Protein AF-A0A2S6T8U0-F1 (afdb_monomer_lite)

Structure (mmCIF, N/CA/C/O backbone):
data_AF-A0A2S6T8U0-F1
#
_entry.id   AF-A0A2S6T8U0-F1
#
loop_
_atom_site.group_PDB
_atom_site.id
_atom_site.type_symbol
_atom_site.label_atom_id
_at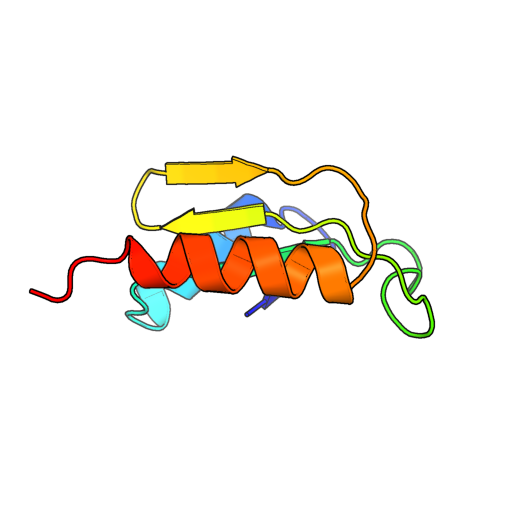om_site.label_alt_id
_atom_site.label_comp_id
_atom_site.label_asym_id
_atom_site.label_entity_id
_atom_site.label_seq_id
_atom_site.pdbx_PDB_ins_code
_atom_site.Cartn_x
_atom_site.Cartn_y
_atom_site.Cartn_z
_atom_site.occupancy
_atom_site.B_iso_or_equiv
_atom_site.auth_seq_id
_atom_site.auth_comp_id
_atom_site.auth_asym_id
_atom_site.auth_atom_id
_atom_site.pdbx_PDB_model_num
ATOM 1 N N . PHE A 1 1 ? -6.039 3.564 -1.140 1.00 94.88 1 PHE A N 1
ATOM 2 C CA . PHE A 1 1 ? -4.717 3.582 -1.807 1.00 94.88 1 PHE A CA 1
ATOM 3 C C . PHE A 1 1 ? -4.313 5.016 -2.117 1.00 94.88 1 PHE A C 1
ATOM 5 O O . PHE A 1 1 ? -5.191 5.862 -2.243 1.00 94.88 1 PHE A O 1
ATOM 12 N N . ALA A 1 2 ? -3.017 5.287 -2.240 1.00 95.56 2 ALA A N 1
ATOM 13 C CA . ALA A 1 2 ? -2.464 6.551 -2.710 1.00 95.56 2 ALA A CA 1
ATOM 14 C C . ALA A 1 2 ? -1.230 6.294 -3.579 1.00 95.56 2 ALA A C 1
ATOM 16 O O . ALA A 1 2 ? -0.458 5.375 -3.321 1.00 95.56 2 ALA A O 1
ATOM 17 N N . ALA A 1 3 ? -1.026 7.145 -4.575 1.00 94.12 3 ALA A N 1
ATOM 18 C CA . ALA A 1 3 ? 0.215 7.204 -5.322 1.00 94.12 3 ALA A CA 1
ATOM 19 C C . ALA A 1 3 ? 0.771 8.623 -5.194 1.00 94.12 3 ALA A C 1
ATOM 21 O O . ALA A 1 3 ? 0.029 9.596 -5.324 1.00 94.12 3 ALA A O 1
ATOM 22 N N . GLU A 1 4 ? 2.049 8.730 -4.854 1.00 94.75 4 GLU A N 1
ATOM 23 C CA . GLU A 1 4 ? 2.681 9.990 -4.455 1.00 94.75 4 GLU A CA 1
ATOM 24 C C . GLU A 1 4 ? 4.046 10.124 -5.118 1.00 94.75 4 GLU A C 1
ATOM 26 O O . GLU A 1 4 ? 4.742 9.129 -5.298 1.00 94.75 4 GLU A O 1
ATOM 31 N N . THR A 1 5 ? 4.467 11.341 -5.440 1.00 90.94 5 THR A N 1
ATOM 32 C CA . THR A 1 5 ? 5.781 11.601 -6.046 1.00 90.94 5 THR A CA 1
ATOM 33 C C . THR A 1 5 ? 6.817 11.928 -4.971 1.00 90.94 5 THR A C 1
ATOM 35 O O . THR A 1 5 ? 7.785 11.193 -4.769 1.00 90.94 5 THR A O 1
ATOM 38 N N . THR A 1 6 ? 6.585 12.989 -4.201 1.00 91.94 6 THR A N 1
ATOM 39 C CA . THR A 1 6 ? 7.448 13.441 -3.102 1.00 91.94 6 THR A CA 1
ATOM 40 C C . THR A 1 6 ? 6.756 13.246 -1.756 1.00 91.94 6 THR A C 1
ATOM 42 O O . THR A 1 6 ? 5.535 13.146 -1.685 1.00 91.94 6 THR A O 1
ATOM 45 N N . ASN A 1 7 ? 7.530 13.136 -0.668 1.00 93.81 7 ASN A N 1
ATOM 46 C CA . ASN A 1 7 ? 7.004 13.058 0.706 1.00 93.81 7 ASN A CA 1
ATOM 47 C C . ASN A 1 7 ? 5.867 12.031 0.916 1.00 93.81 7 ASN A C 1
ATOM 49 O O . ASN A 1 7 ? 4.990 12.222 1.757 1.00 93.81 7 ASN A O 1
ATOM 53 N N . HIS A 1 8 ? 5.903 10.927 0.162 1.00 94.12 8 HIS A N 1
ATOM 54 C CA . HIS A 1 8 ? 4.819 9.950 0.030 1.00 94.12 8 HIS A CA 1
ATOM 55 C C . HIS A 1 8 ? 4.213 9.462 1.355 1.00 94.12 8 HIS A C 1
ATOM 57 O O . HIS A 1 8 ? 2.994 9.370 1.464 1.00 94.12 8 HIS A O 1
ATOM 63 N N . ILE A 1 9 ? 5.025 9.215 2.390 1.00 95.81 9 ILE A N 1
ATOM 64 C CA . ILE A 1 9 ? 4.522 8.813 3.714 1.00 95.81 9 ILE A CA 1
ATOM 65 C C . ILE A 1 9 ? 3.718 9.937 4.382 1.00 95.81 9 ILE A C 1
ATOM 67 O O . ILE A 1 9 ? 2.633 9.687 4.904 1.00 95.81 9 ILE A O 1
ATOM 71 N N . ASN A 1 10 ? 4.213 11.176 4.350 1.00 96.56 10 ASN A N 1
ATOM 72 C CA . ASN A 1 10 ? 3.541 12.315 4.980 1.00 96.56 10 ASN A CA 1
ATOM 73 C C . ASN A 1 10 ? 2.237 12.659 4.253 1.00 96.56 10 ASN A C 1
ATOM 75 O O . ASN A 1 10 ? 1.209 12.869 4.898 1.00 96.56 10 ASN A O 1
ATOM 79 N N . ASN A 1 11 ? 2.253 12.659 2.920 1.00 96.81 11 ASN A N 1
ATOM 80 C CA . ASN A 1 11 ? 1.050 12.899 2.124 1.00 96.81 11 ASN A CA 1
ATOM 81 C C . ASN A 1 11 ? 0.007 11.794 2.339 1.00 96.81 11 ASN A C 1
ATOM 83 O O . ASN A 1 11 ? -1.176 12.088 2.520 1.00 96.81 11 ASN A O 1
ATOM 87 N N . ALA A 1 12 ? 0.438 10.531 2.409 1.00 97.12 12 ALA A N 1
ATOM 88 C CA . ALA A 1 12 ? -0.454 9.417 2.701 1.00 97.12 12 ALA A CA 1
ATOM 89 C C . ALA A 1 12 ? -1.065 9.511 4.107 1.00 97.12 12 ALA A C 1
ATOM 91 O O . ALA A 1 12 ? -2.269 9.310 4.242 1.00 97.12 12 ALA A O 1
ATOM 92 N N . LYS A 1 13 ? -0.297 9.895 5.139 1.00 96.44 13 LYS A N 1
ATOM 93 C CA . LYS A 1 13 ? -0.834 10.139 6.494 1.00 96.44 13 LYS A CA 1
ATOM 94 C C . LYS A 1 13 ? -1.896 11.245 6.508 1.00 96.44 13 LYS A C 1
ATOM 96 O O . LYS A 1 13 ? -2.949 11.064 7.114 1.00 96.44 13 LYS A O 1
ATOM 101 N N . LYS A 1 14 ? -1.670 12.352 5.789 1.00 96.62 14 LYS A N 1
ATOM 102 C CA . LYS A 1 14 ? -2.674 13.424 5.639 1.00 96.62 14 LYS A CA 1
ATOM 103 C C . LYS A 1 14 ? -3.949 12.915 4.958 1.00 96.62 14 LYS A C 1
ATOM 105 O O . LYS A 1 14 ? -5.047 13.217 5.416 1.00 96.62 14 LYS A O 1
ATOM 110 N N . LYS A 1 15 ? -3.814 12.121 3.887 1.00 96.88 15 LYS A N 1
ATOM 111 C CA . LYS A 1 15 ? -4.950 11.512 3.169 1.00 96.88 15 LYS A CA 1
ATOM 112 C C . LYS A 1 15 ? -5.709 10.498 4.024 1.00 96.88 15 LYS A C 1
ATOM 114 O O . LYS A 1 15 ? -6.930 10.478 3.962 1.00 96.88 15 LYS A O 1
ATOM 119 N N . LEU A 1 16 ? -5.009 9.699 4.831 1.00 96.75 16 LEU A N 1
ATOM 120 C CA . LEU A 1 16 ? -5.615 8.757 5.775 1.00 96.75 16 LEU A CA 1
ATOM 121 C C . LEU A 1 16 ? -6.584 9.481 6.720 1.00 96.75 16 LEU A C 1
ATOM 123 O O . LEU A 1 16 ? -7.748 9.101 6.815 1.00 96.75 16 LEU A O 1
ATOM 127 N N . GLN A 1 17 ? -6.113 10.563 7.348 1.00 95.81 17 GLN A N 1
ATOM 128 C CA . GLN A 1 17 ? -6.906 11.372 8.275 1.00 95.81 17 GLN A CA 1
ATOM 129 C C . GLN A 1 17 ? -8.050 12.109 7.567 1.00 95.81 17 GLN A C 1
ATOM 131 O O . GLN A 1 17 ? -9.194 12.035 8.010 1.00 95.81 17 GLN A O 1
ATOM 136 N N . SER A 1 18 ? -7.776 12.787 6.446 1.00 97.25 18 SER A N 1
ATOM 137 C CA . SER A 1 18 ? -8.792 13.595 5.755 1.00 97.25 18 SER A CA 1
ATOM 138 C C . SER A 1 18 ? -9.905 12.760 5.124 1.00 97.25 18 SER A C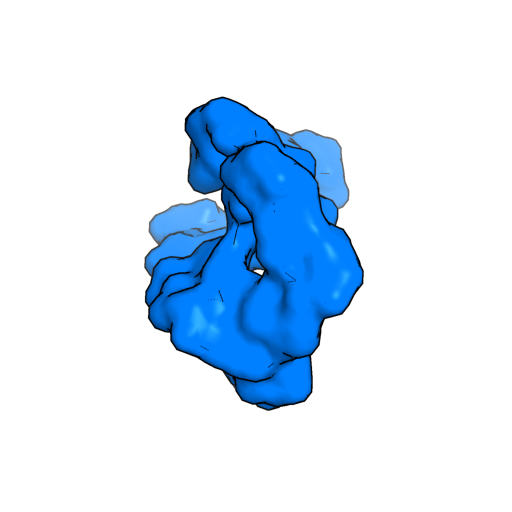 1
ATOM 140 O O . SER A 1 18 ? -11.046 13.214 5.043 1.00 97.25 18 SER A O 1
ATOM 142 N N . LYS A 1 19 ? -9.593 11.533 4.692 1.00 96.06 19 LYS A N 1
ATOM 143 C CA . LYS A 1 19 ? -10.567 10.583 4.141 1.00 96.06 19 LYS A CA 1
ATOM 144 C C . LYS A 1 19 ? -11.201 9.680 5.196 1.00 96.06 19 LYS A C 1
ATOM 146 O O . LYS A 1 19 ? -12.075 8.900 4.836 1.00 96.06 19 LYS A O 1
ATOM 151 N N . LYS A 1 20 ? -10.790 9.798 6.466 1.00 94.31 20 LYS A N 1
ATOM 152 C CA . LYS A 1 20 ? -11.284 8.981 7.586 1.00 94.31 20 LYS A CA 1
ATOM 153 C C . LYS A 1 20 ? -11.206 7.475 7.287 1.00 94.31 20 LYS A C 1
ATOM 155 O O . LYS A 1 20 ? -12.138 6.737 7.577 1.00 94.31 20 LYS A O 1
ATOM 160 N N . CYS A 1 21 ? -10.119 7.032 6.653 1.00 94.00 21 CYS A N 1
ATOM 161 C CA . CYS A 1 21 ? -9.913 5.615 6.348 1.00 94.00 21 CYS A CA 1
ATOM 162 C C . CYS A 1 21 ? -9.179 4.916 7.500 1.00 94.00 21 CYS A C 1
ATOM 164 O O . CYS A 1 21 ? -8.325 5.525 8.142 1.00 94.00 21 CYS A O 1
ATOM 166 N N . ASP A 1 22 ? -9.422 3.619 7.687 1.00 95.25 22 ASP A N 1
ATOM 167 C CA . ASP A 1 22 ?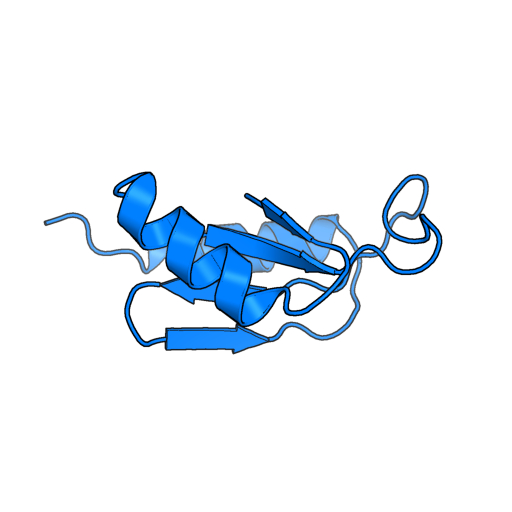 -8.695 2.811 8.677 1.00 95.25 22 ASP A CA 1
ATOM 168 C C . ASP A 1 22 ? -7.238 2.571 8.279 1.00 95.25 22 ASP A C 1
ATOM 170 O O . ASP A 1 22 ? -6.343 2.497 9.120 1.00 95.25 22 ASP A O 1
ATOM 174 N N . ALA A 1 23 ? -6.982 2.450 6.977 1.00 96.62 23 ALA A N 1
ATOM 175 C CA . ALA A 1 23 ? -5.647 2.264 6.447 1.00 96.62 23 ALA A CA 1
ATOM 176 C C . ALA A 1 23 ? -5.480 2.881 5.058 1.00 96.62 23 ALA A C 1
ATOM 178 O O . ALA A 1 23 ? -6.433 3.062 4.296 1.00 96.62 23 ALA A O 1
ATOM 179 N N . ILE A 1 24 ? -4.231 3.168 4.699 1.00 97.62 24 ILE A N 1
ATOM 180 C CA . ILE A 1 24 ? -3.857 3.625 3.368 1.00 97.62 24 ILE A CA 1
ATOM 181 C C . ILE A 1 24 ? -2.594 2.908 2.899 1.00 97.62 24 ILE A C 1
ATOM 183 O O . ILE A 1 24 ? -1.605 2.782 3.616 1.00 97.62 24 ILE A O 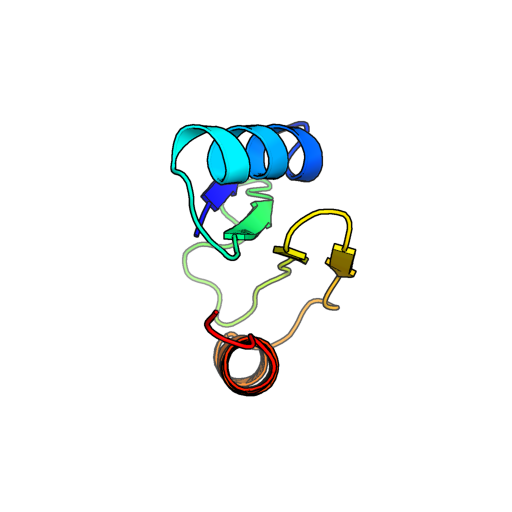1
ATOM 187 N N . ILE A 1 25 ? -2.647 2.427 1.663 1.00 97.75 25 ILE A N 1
ATOM 188 C CA . ILE A 1 25 ? -1.531 1.780 0.976 1.00 97.75 25 ILE A CA 1
ATOM 189 C C . ILE A 1 25 ? -0.944 2.799 0.016 1.00 97.75 25 ILE A C 1
ATOM 191 O O . ILE A 1 25 ? -1.681 3.297 -0.840 1.00 97.75 25 ILE A O 1
ATOM 195 N N . VAL A 1 26 ? 0.338 3.128 0.168 1.00 97.12 26 VAL A N 1
ATOM 196 C CA . VAL A 1 26 ? 1.011 4.141 -0.651 1.00 97.12 26 VAL A CA 1
ATOM 197 C C . VAL A 1 26 ? 2.174 3.555 -1.439 1.00 97.12 26 VAL A C 1
ATOM 199 O O . VAL A 1 26 ? 3.029 2.878 -0.875 1.00 97.12 26 VAL A O 1
ATOM 202 N N . ASN A 1 27 ? 2.233 3.845 -2.738 1.00 94.69 27 ASN A N 1
ATOM 203 C CA . ASN A 1 27 ? 3.427 3.658 -3.566 1.00 94.69 27 ASN A CA 1
ATOM 204 C C . ASN A 1 27 ? 4.021 5.014 -3.956 1.00 94.69 27 ASN A C 1
ATOM 206 O O . ASN A 1 27 ? 3.292 5.948 -4.301 1.00 94.69 27 ASN A O 1
ATOM 210 N N . LYS A 1 28 ? 5.355 5.104 -3.953 1.00 91.19 28 LYS A N 1
ATOM 211 C CA . LYS A 1 28 ? 6.069 6.249 -4.523 1.00 91.19 28 LYS A CA 1
ATOM 212 C C . LYS A 1 28 ? 6.192 6.068 -6.038 1.00 91.19 28 LYS A C 1
ATOM 214 O O . LYS A 1 28 ? 6.676 5.031 -6.492 1.00 91.19 28 LYS A O 1
ATOM 219 N N . ILE A 1 29 ? 5.745 7.046 -6.817 1.00 87.75 29 ILE A N 1
ATOM 220 C CA . ILE A 1 29 ? 5.925 7.081 -8.268 1.00 87.75 29 ILE A CA 1
ATOM 221 C C . ILE A 1 29 ? 7.275 7.741 -8.551 1.00 87.75 29 ILE A C 1
ATOM 223 O O . ILE A 1 29 ? 7.392 8.961 -8.509 1.00 87.75 29 ILE A O 1
ATOM 227 N N . ASP A 1 30 ? 8.278 6.925 -8.869 1.00 79.69 30 ASP A N 1
ATOM 228 C CA . ASP A 1 30 ? 9.549 7.389 -9.425 1.00 79.69 30 ASP A CA 1
ATOM 229 C C . ASP A 1 30 ? 9.574 7.073 -10.930 1.00 79.69 30 ASP A C 1
ATOM 231 O O . ASP A 1 30 ? 9.557 5.901 -11.320 1.00 79.69 30 ASP A O 1
ATOM 235 N N . ASN A 1 31 ? 9.592 8.108 -11.778 1.00 71.50 31 ASN A N 1
ATOM 236 C CA . ASN A 1 31 ? 9.709 8.007 -13.244 1.00 71.50 31 ASN A CA 1
ATOM 237 C C . ASN A 1 31 ? 8.759 6.970 -13.886 1.00 71.50 31 ASN A C 1
ATOM 239 O O . ASN A 1 31 ? 9.188 6.161 -14.705 1.00 71.50 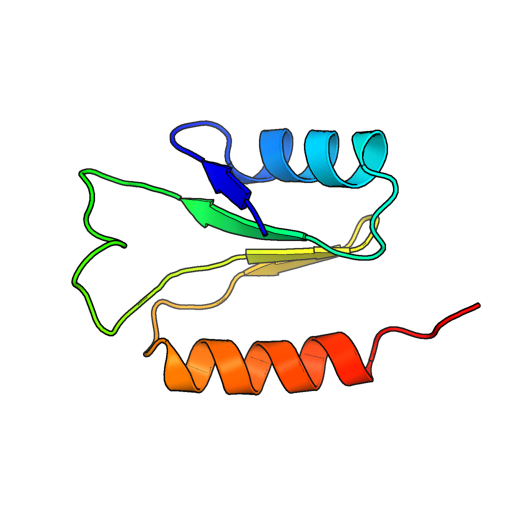31 ASN A O 1
ATOM 243 N N . ASN A 1 32 ? 7.486 6.938 -13.468 1.00 63.91 32 ASN A N 1
ATOM 244 C CA . ASN A 1 32 ? 6.443 6.004 -13.933 1.00 63.91 32 ASN A CA 1
ATOM 245 C C . ASN A 1 32 ? 6.734 4.497 -13.771 1.00 63.91 32 ASN A C 1
ATOM 247 O O . ASN A 1 32 ? 5.920 3.682 -14.196 1.00 63.91 32 ASN A O 1
ATOM 251 N N . LYS A 1 33 ? 7.803 4.090 -13.070 1.00 66.75 33 LYS A N 1
ATOM 252 C CA . LYS A 1 33 ? 8.232 2.676 -12.958 1.00 66.75 33 LYS A CA 1
ATOM 253 C C . LYS A 1 33 ? 7.261 1.743 -12.215 1.00 66.75 33 LYS A C 1
ATOM 255 O O . LYS A 1 33 ? 7.510 0.543 -12.141 1.00 66.75 33 LYS A O 1
ATOM 260 N N . VAL A 1 34 ? 6.189 2.277 -11.630 1.00 71.19 34 VAL A N 1
ATOM 261 C CA . VAL A 1 34 ? 5.134 1.493 -10.963 1.00 71.19 34 VAL A CA 1
ATOM 262 C C . VAL A 1 34 ? 4.057 1.039 -11.956 1.00 71.19 34 VAL A C 1
ATOM 264 O O . VAL A 1 34 ? 3.467 -0.032 -11.793 1.00 71.19 34 VAL A O 1
ATOM 267 N N . PHE A 1 35 ? 3.803 1.829 -12.999 1.00 75.75 35 PHE A N 1
ATOM 268 C CA . PHE A 1 35 ? 2.824 1.507 -14.032 1.00 75.75 35 PHE A CA 1
ATOM 269 C C . PHE A 1 35 ? 3.494 0.654 -15.118 1.00 75.75 35 PHE A C 1
ATOM 271 O O . PHE A 1 35 ? 4.651 0.872 -15.458 1.00 75.75 35 PHE A O 1
ATOM 278 N N . GLY A 1 36 ? 2.803 -0.382 -15.600 1.00 81.88 36 GLY A N 1
ATOM 279 C CA . GLY A 1 36 ? 3.348 -1.329 -16.587 1.00 81.88 36 GLY A CA 1
ATOM 280 C C . GLY A 1 36 ? 4.342 -2.375 -16.054 1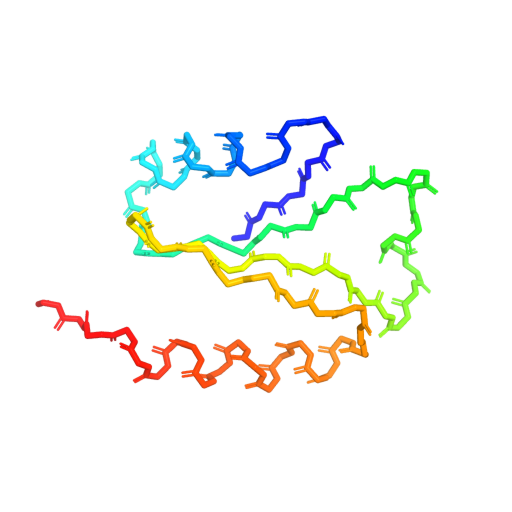.00 81.88 36 GLY A C 1
ATOM 281 O O . GLY A 1 36 ? 4.685 -3.292 -16.785 1.00 81.88 36 GLY A O 1
ATOM 282 N N . SER A 1 37 ? 4.781 -2.301 -14.790 1.00 87.81 37 SER A N 1
ATOM 283 C CA . SER A 1 37 ? 5.614 -3.345 -14.164 1.00 87.81 37 SER A CA 1
ATOM 284 C C . SER A 1 37 ? 4.775 -4.330 -13.354 1.00 87.81 37 SER A C 1
ATOM 286 O O . SER A 1 37 ? 3.860 -3.909 -12.653 1.00 87.81 37 SER A O 1
ATOM 288 N N . ASP A 1 38 ? 5.127 -5.615 -13.328 1.00 93.81 38 ASP A N 1
ATOM 289 C CA . ASP A 1 38 ? 4.512 -6.590 -12.408 1.00 93.81 38 ASP A CA 1
ATOM 290 C C . ASP A 1 38 ? 4.992 -6.468 -10.961 1.00 93.81 38 ASP A C 1
ATOM 292 O O . ASP A 1 38 ? 4.523 -7.195 -10.088 1.00 93.81 38 ASP A O 1
ATOM 296 N N . HIS A 1 39 ? 5.911 -5.544 -10.679 1.00 93.06 39 HIS A N 1
ATOM 297 C CA . HIS A 1 39 ? 6.479 -5.335 -9.354 1.00 93.06 39 HIS A CA 1
ATOM 298 C C . HIS A 1 39 ? 6.082 -3.981 -8.778 1.00 93.06 39 HIS A C 1
ATOM 300 O O . HIS A 1 39 ? 5.957 -2.990 -9.493 1.00 93.06 39 HIS A O 1
ATOM 306 N N . ASN A 1 40 ? 5.940 -3.921 -7.456 1.00 93.94 40 ASN A N 1
ATOM 307 C CA . ASN A 1 40 ? 5.656 -2.685 -6.741 1.00 93.94 40 ASN A CA 1
ATOM 308 C C . ASN A 1 40 ? 6.437 -2.628 -5.419 1.00 93.94 40 ASN A C 1
ATOM 310 O O . ASN A 1 40 ? 6.829 -3.656 -4.861 1.00 93.94 40 ASN A O 1
ATOM 314 N N . LYS A 1 41 ? 6.673 -1.413 -4.926 1.00 94.25 41 LYS A N 1
ATOM 315 C CA . LYS A 1 41 ? 7.198 -1.130 -3.590 1.00 94.25 41 LYS A CA 1
ATOM 316 C C . LYS A 1 41 ? 6.197 -0.206 -2.903 1.00 94.25 41 LYS A C 1
ATOM 318 O O . LYS A 1 41 ? 6.024 0.938 -3.316 1.00 94.25 41 LYS A O 1
ATOM 323 N N . VAL A 1 42 ? 5.535 -0.726 -1.876 1.00 96.25 42 VAL A N 1
ATOM 324 C CA . VAL A 1 42 ? 4.453 -0.044 -1.160 1.00 96.25 42 VAL A CA 1
ATOM 325 C C . VAL A 1 42 ? 4.748 0.034 0.331 1.00 96.25 42 VAL A C 1
ATOM 327 O O . VAL A 1 42 ? 5.473 -0.798 0.881 1.00 96.25 42 VAL A O 1
ATOM 330 N N . SER A 1 43 ? 4.120 1.002 0.985 1.00 97.56 43 SER A N 1
ATOM 331 C CA . SER A 1 43 ? 4.030 1.077 2.438 1.00 97.56 43 SER A CA 1
ATOM 332 C C . SER A 1 43 ? 2.569 0.996 2.863 1.00 97.56 43 SER A C 1
ATOM 334 O O . SER A 1 43 ? 1.705 1.642 2.264 1.00 97.56 43 SER A O 1
ATOM 336 N N . PHE A 1 44 ? 2.287 0.198 3.888 1.00 97.69 44 PHE A N 1
ATOM 337 C CA . PHE A 1 44 ? 0.967 0.104 4.505 1.00 97.69 44 PHE A CA 1
ATOM 338 C C . PHE A 1 44 ? 0.948 0.994 5.738 1.00 97.69 44 PHE A C 1
ATOM 340 O O . PHE A 1 44 ? 1.853 0.917 6.568 1.00 97.69 44 PHE A O 1
ATOM 347 N N . ILE A 1 45 ? -0.059 1.852 5.852 1.00 97.00 45 ILE A N 1
ATOM 348 C CA . ILE A 1 45 ? -0.158 2.836 6.928 1.00 97.00 45 ILE A CA 1
ATOM 349 C C . ILE A 1 45 ? -1.513 2.674 7.612 1.00 97.00 45 ILE A C 1
ATOM 351 O O . ILE A 1 45 ? -2.540 2.689 6.938 1.00 97.00 45 ILE A O 1
ATOM 355 N N . LYS A 1 46 ? -1.506 2.553 8.942 1.00 94.62 46 LYS A N 1
ATOM 356 C CA . LYS A 1 46 ? -2.691 2.548 9.817 1.00 94.62 46 LYS A CA 1
ATOM 357 C C . LYS A 1 46 ? -2.360 3.349 11.068 1.00 94.62 46 LYS A C 1
ATOM 359 O O . LYS A 1 46 ? -1.415 2.991 11.764 1.00 94.62 46 LYS A O 1
ATOM 364 N N . ASN A 1 47 ? -3.146 4.368 11.409 1.00 87.19 47 ASN A N 1
ATOM 365 C CA . ASN A 1 47 ? -2.910 5.221 12.583 1.00 87.19 47 ASN A CA 1
ATOM 366 C C . ASN A 1 47 ? -1.431 5.674 12.671 1.00 87.19 47 ASN A C 1
ATOM 368 O O . ASN A 1 47 ? -0.921 6.312 11.750 1.00 87.19 47 ASN A O 1
ATOM 372 N N . ASN A 1 48 ? -0.727 5.294 13.745 1.00 86.88 48 ASN A N 1
ATOM 373 C CA . ASN A 1 48 ? 0.694 5.590 13.968 1.00 86.88 48 ASN A CA 1
ATOM 374 C C . ASN A 1 48 ? 1.650 4.493 13.457 1.00 86.88 48 ASN A C 1
ATOM 376 O O . ASN A 1 48 ? 2.861 4.598 13.639 1.00 86.88 48 ASN A O 1
ATOM 380 N N . TYR A 1 49 ? 1.129 3.454 12.806 1.00 92.88 49 TYR A N 1
ATOM 381 C CA . TYR A 1 49 ? 1.891 2.326 12.285 1.00 92.88 49 TYR A CA 1
ATOM 382 C C . TYR A 1 49 ? 2.176 2.470 10.785 1.00 92.88 49 TYR A C 1
ATOM 384 O O . TYR A 1 49 ? 1.297 2.825 9.994 1.00 92.88 49 TYR A O 1
ATOM 392 N N . VAL A 1 50 ? 3.413 2.148 10.394 1.00 96.62 50 VAL A N 1
ATOM 393 C CA . VAL A 1 50 ? 3.869 2.101 8.999 1.00 96.62 50 VAL A CA 1
ATOM 394 C C . VAL A 1 50 ? 4.646 0.803 8.767 1.00 96.62 50 VAL A C 1
ATOM 396 O O . VAL A 1 50 ? 5.709 0.605 9.353 1.00 96.62 50 VAL A O 1
ATOM 399 N N . LYS A 1 51 ? 4.153 -0.058 7.871 1.00 96.62 51 LYS A N 1
ATOM 400 C CA . LYS A 1 51 ? 4.861 -1.248 7.372 1.00 96.62 51 LYS A CA 1
ATOM 401 C C . LYS A 1 51 ? 5.429 -0.952 5.994 1.00 96.62 51 LYS A C 1
ATOM 403 O O . LYS A 1 51 ? 4.674 -0.768 5.044 1.00 96.62 51 LYS A O 1
ATOM 408 N N . ASN A 1 52 ? 6.749 -0.934 5.861 1.00 97.00 52 ASN A N 1
ATOM 409 C CA . ASN A 1 52 ? 7.400 -0.797 4.559 1.00 97.00 52 ASN A CA 1
ATOM 410 C C . ASN A 1 52 ? 7.623 -2.181 3.948 1.00 97.00 52 ASN A C 1
ATOM 412 O O . ASN A 1 52 ? 8.311 -3.008 4.548 1.00 97.00 52 ASN A O 1
ATOM 416 N N . LEU A 1 53 ? 7.084 -2.432 2.754 1.00 96.62 53 LEU A N 1
ATOM 417 C CA . LEU A 1 53 ? 7.381 -3.659 2.020 1.00 96.62 53 LEU A CA 1
ATOM 418 C C . LEU A 1 53 ? 8.626 -3.480 1.146 1.00 96.62 53 LEU A C 1
ATOM 420 O O . LEU A 1 53 ? 8.884 -2.413 0.576 1.00 96.62 53 LEU A O 1
ATOM 424 N N . LYS A 1 54 ? 9.401 -4.559 1.008 1.00 95.56 54 LYS A N 1
ATOM 425 C CA . LYS A 1 54 ? 10.423 -4.657 -0.042 1.00 95.56 54 LYS A CA 1
ATOM 426 C C . LYS A 1 54 ? 9.734 -4.665 -1.412 1.00 95.56 54 LYS A C 1
ATOM 428 O O . LYS A 1 54 ? 8.564 -5.025 -1.521 1.00 95.56 54 LYS A O 1
ATOM 433 N N . LYS A 1 55 ? 10.463 -4.280 -2.467 1.00 94.38 55 LYS A N 1
ATOM 434 C CA . LYS A 1 55 ? 9.957 -4.414 -3.840 1.00 94.38 55 LYS A CA 1
ATOM 435 C C . LYS A 1 55 ? 9.671 -5.894 -4.108 1.00 94.38 55 LYS A C 1
ATOM 437 O O . LYS A 1 55 ? 10.560 -6.721 -3.939 1.00 94.38 55 LYS A O 1
ATOM 442 N N . MET A 1 56 ? 8.450 -6.210 -4.513 1.00 96.00 56 MET A N 1
ATOM 443 C CA . MET A 1 56 ? 7.997 -7.576 -4.791 1.00 96.00 56 MET A CA 1
ATOM 444 C C . MET A 1 56 ? 6.934 -7.561 -5.891 1.00 96.00 56 MET A C 1
ATOM 446 O O . MET A 1 56 ? 6.522 -6.485 -6.332 1.00 96.00 56 MET A O 1
ATOM 450 N N . SER A 1 57 ? 6.501 -8.732 -6.360 1.00 96.62 57 SER A N 1
ATOM 451 C CA . SER A 1 57 ? 5.428 -8.817 -7.354 1.00 96.62 57 SER A CA 1
ATOM 452 C C . SER A 1 57 ? 4.119 -8.237 -6.808 1.00 96.62 57 SER A C 1
ATOM 454 O O . SER A 1 57 ? 3.840 -8.319 -5.610 1.00 96.62 57 SER A O 1
ATOM 456 N N . LYS A 1 58 ? 3.280 -7.679 -7.682 1.00 95.31 58 LYS A N 1
ATOM 457 C CA . LYS A 1 58 ? 1.935 -7.188 -7.343 1.00 95.31 58 LYS A CA 1
ATOM 458 C C . LYS A 1 58 ? 1.080 -8.282 -6.698 1.00 95.31 58 LYS A C 1
ATOM 460 O O . LYS A 1 58 ? 0.340 -7.993 -5.766 1.00 95.31 58 LYS A O 1
ATOM 465 N N . ALA A 1 59 ? 1.243 -9.533 -7.132 1.00 97.88 59 ALA A N 1
ATOM 466 C CA . ALA A 1 59 ? 0.591 -10.686 -6.515 1.00 97.88 59 ALA A CA 1
ATOM 467 C C . ALA A 1 59 ? 1.037 -10.895 -5.056 1.00 97.88 59 ALA A C 1
ATOM 469 O O . ALA A 1 59 ? 0.202 -11.123 -4.184 1.00 97.88 59 ALA A O 1
ATOM 470 N N . ASN A 1 60 ? 2.333 -10.763 -4.756 1.00 98.25 60 ASN A N 1
ATOM 471 C CA . ASN A 1 60 ? 2.826 -10.859 -3.380 1.00 98.25 60 ASN A CA 1
ATOM 472 C C . ASN A 1 60 ? 2.419 -9.643 -2.536 1.00 98.25 60 ASN A C 1
ATOM 474 O O . ASN A 1 60 ? 2.043 -9.818 -1.380 1.00 98.25 60 ASN A O 1
ATOM 478 N N . VAL A 1 61 ? 2.385 -8.437 -3.120 1.00 97.50 61 VAL A N 1
ATOM 479 C CA . VAL A 1 61 ? 1.800 -7.259 -2.455 1.00 97.50 61 VAL A CA 1
ATOM 480 C C . VAL A 1 61 ? 0.337 -7.513 -2.086 1.00 97.50 61 VAL A C 1
ATOM 482 O O . VAL A 1 61 ? -0.072 -7.169 -0.981 1.00 97.50 61 VAL A O 1
ATOM 485 N N . ALA A 1 62 ? -0.446 -8.129 -2.976 1.00 97.81 62 ALA A N 1
ATOM 486 C CA . ALA A 1 62 ? -1.837 -8.470 -2.696 1.00 97.81 62 ALA A CA 1
ATOM 487 C C . ALA A 1 62 ? -1.958 -9.475 -1.538 1.00 97.81 62 ALA A C 1
ATOM 489 O O . ALA A 1 62 ? -2.780 -9.270 -0.651 1.00 97.81 62 ALA A O 1
ATOM 490 N N . LYS A 1 63 ? -1.105 -10.508 -1.485 1.00 98.12 63 LYS A N 1
ATOM 491 C CA . LYS A 1 63 ? -1.076 -11.466 -0.361 1.00 98.12 63 LYS A CA 1
ATOM 492 C C . LYS A 1 63 ? -0.790 -10.776 0.976 1.00 98.12 63 LYS A C 1
ATOM 494 O O . LYS A 1 63 ? -1.538 -10.966 1.932 1.00 98.12 63 LYS A O 1
ATOM 499 N N . GLU A 1 64 ? 0.241 -9.933 1.024 1.00 98.06 64 GLU A N 1
ATOM 500 C CA . GLU A 1 64 ? 0.575 -9.128 2.208 1.00 98.06 64 GLU A CA 1
ATOM 501 C C . GLU A 1 64 ? -0.572 -8.190 2.600 1.00 98.06 64 GLU A C 1
ATOM 503 O O . GLU A 1 64 ? -0.851 -8.001 3.784 1.00 98.06 64 GLU A O 1
ATOM 508 N N . LEU A 1 65 ? -1.250 -7.599 1.612 1.00 97.38 65 LEU A N 1
ATOM 509 C CA . LEU A 1 65 ? -2.377 -6.704 1.841 1.00 97.38 65 LEU A CA 1
ATOM 510 C C . LEU A 1 65 ? -3.568 -7.432 2.465 1.00 97.38 65 LEU A C 1
ATOM 512 O O . LEU A 1 65 ? -4.154 -6.906 3.405 1.00 97.38 65 LEU A O 1
ATOM 516 N N . ILE A 1 66 ? -3.910 -8.628 1.981 1.00 97.19 66 ILE A N 1
ATOM 517 C CA . ILE A 1 66 ? -4.996 -9.431 2.558 1.00 97.19 66 ILE A CA 1
ATOM 518 C C . ILE A 1 66 ? -4.691 -9.776 4.018 1.00 97.19 66 ILE A C 1
ATOM 520 O O . ILE A 1 66 ? -5.547 -9.570 4.874 1.00 97.19 66 ILE A O 1
ATOM 524 N N . GLN A 1 67 ? -3.462 -10.204 4.321 1.00 96.00 67 GLN A N 1
ATOM 525 C CA . GLN A 1 67 ? -3.034 -10.465 5.703 1.00 96.00 67 GLN A CA 1
ATOM 526 C C . GLN A 1 67 ? -3.069 -9.205 6.578 1.00 96.00 67 GLN A C 1
ATOM 528 O O . GLN A 1 67 ? -3.423 -9.258 7.754 1.00 96.00 67 GLN A O 1
ATOM 533 N N . PHE A 1 68 ? -2.697 -8.054 6.019 1.00 95.19 68 PHE A N 1
ATOM 534 C CA . PHE A 1 68 ? -2.754 -6.784 6.732 1.00 95.19 68 PHE A CA 1
ATOM 535 C C . PHE A 1 68 ? -4.199 -6.364 7.028 1.00 95.19 68 PHE A C 1
ATOM 537 O O . PHE A 1 68 ? -4.498 -5.965 8.152 1.00 95.19 68 PHE A O 1
ATOM 544 N N . ILE A 1 69 ? -5.100 -6.494 6.048 1.00 94.44 69 ILE A N 1
ATOM 545 C CA . ILE A 1 69 ? -6.524 -6.176 6.204 1.00 94.44 69 ILE A CA 1
ATOM 546 C C . ILE A 1 69 ? -7.188 -7.128 7.201 1.00 94.44 69 ILE A C 1
ATOM 548 O O . ILE A 1 69 ? -7.946 -6.662 8.044 1.00 94.44 69 ILE A O 1
ATOM 552 N N . SER A 1 70 ? -6.864 -8.425 7.191 1.00 93.88 70 SER A N 1
ATOM 553 C CA . SER A 1 70 ? -7.441 -9.386 8.145 1.00 93.88 70 SER A CA 1
ATOM 554 C C . SER A 1 70 ? -7.072 -9.096 9.606 1.00 93.88 70 SER A C 1
ATOM 556 O O . SER A 1 70 ? -7.731 -9.583 10.517 1.00 93.88 70 SER A O 1
ATOM 558 N N . GLN A 1 71 ? -6.015 -8.313 9.847 1.00 89.44 71 GLN A N 1
ATOM 559 C CA . GLN A 1 71 ? -5.603 -7.856 11.179 1.00 89.44 71 GLN A CA 1
ATOM 560 C C . GLN A 1 71 ? -6.217 -6.499 11.563 1.00 89.44 71 GLN A C 1
ATOM 562 O O . GLN A 1 71 ? -6.032 -6.020 12.690 1.00 89.44 71 GLN A O 1
ATOM 567 N N . LEU A 1 72 ? -6.937 -5.840 10.651 1.00 87.44 72 LEU A N 1
ATOM 568 C CA . LEU A 1 72 ? -7.692 -4.641 10.977 1.00 87.44 72 LEU A CA 1
ATOM 569 C C . LEU A 1 72 ? -8.905 -5.054 11.810 1.00 87.44 72 LEU A C 1
ATOM 571 O O . LEU A 1 72 ? -9.908 -5.515 11.284 1.00 87.44 72 LEU A O 1
ATOM 575 N N . LYS A 1 73 ? -8.811 -4.879 13.131 1.00 73.62 73 LYS A N 1
ATOM 576 C CA . LYS A 1 73 ? -9.998 -4.898 13.986 1.00 73.62 73 LYS A CA 1
ATOM 577 C C . LYS A 1 73 ? -10.931 -3.776 13.533 1.00 73.62 73 LYS A C 1
ATOM 579 O O . LYS A 1 73 ? -10.518 -2.615 13.553 1.00 73.62 73 LYS A O 1
ATOM 584 N N . THR A 1 74 ? -12.137 -4.133 13.119 1.00 61.12 74 THR A N 1
ATOM 585 C CA . THR A 1 74 ? -13.271 -3.211 13.051 1.00 61.12 74 THR A CA 1
ATOM 586 C C . THR A 1 74 ? -13.772 -2.993 14.473 1.00 61.12 74 THR A C 1
ATOM 588 O O . THR A 1 74 ? -13.973 -3.966 15.202 1.00 61.12 74 THR A O 1
ATOM 591 N N . ASN A 1 75 ? -13.877 -1.726 14.873 1.00 56.59 75 ASN A N 1
ATOM 592 C CA . ASN A 1 75 ? -14.577 -1.335 16.096 1.00 56.59 75 ASN A CA 1
ATOM 593 C C . ASN A 1 75 ? -16.087 -1.411 15.880 1.00 56.59 75 ASN A C 1
ATOM 595 O O . ASN A 1 75 ? -16.508 -1.203 14.718 1.00 56.59 75 ASN A O 1
#

Radius of gyration: 12.24 Å; chains: 1; bounding box: 25×25×33 Å

Foldseek 3Di:
DEEEAPPFVVVQVVVCVVVVHQKDKYFHQDPNPQPPDQWTWIWIDGDPDIDTDDIDGPVVVVVVVVVVVVPDDDD

pLDDT: mean 91.69, std 9.27, range [56.59, 98.25]

Sequence (75 aa):
FAAETTNHINNAKKKLQSKKCDAIIVNKIDNNKVFGSDHNKVSFIKNNYVKNLKKMSKANVAKELIQFISQLKTN

Secondary structure (DSSP, 8-state):
-EEESSSHHHHHHHHHHHTT-S-EEEEE-STTTTSS-SEE-EEEEETTEEEEPPSEEHHHHHHHHHHHHHT----